Protein AF-A0A6I2WYA1-F1 (afdb_monomer_lite)

pLDDT: mean 91.16, std 12.7, range [36.75, 98.69]

Secondary structure (DSSP, 8-state):
----PPPHHHHHHHHHHHHHHHHHHHHHHHTSTTTHHHHHT-EETTEEEEEHHHHHHHHHHHHHHHHTT----S-HHHHHHHHHHTTTT--HHHHHHHHHHHHHHHHHHHHH-H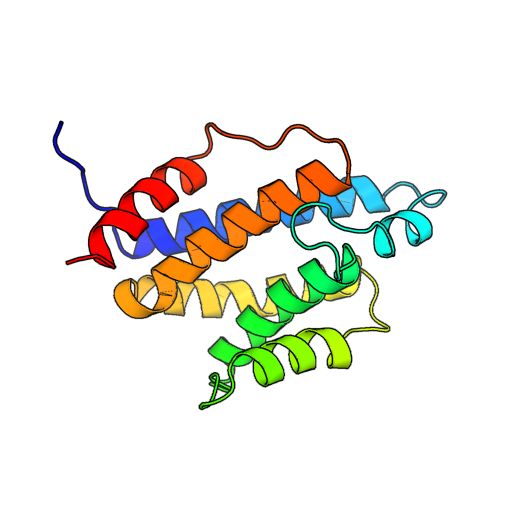HHHTHHHHHHHHHHHHHHHHHTPPP-TTSHHHHHHHHHGGGT--

Structure (mmCIF, N/CA/C/O backbone):
data_AF-A0A6I2WYA1-F1
#
_entry.id   AF-A0A6I2WYA1-F1
#
loop_
_atom_site.group_PDB
_atom_site.id
_atom_site.type_symbol
_atom_site.label_atom_id
_atom_site.label_alt_id
_atom_site.label_comp_id
_atom_site.label_asym_id
_atom_site.label_entity_id
_atom_site.label_seq_id
_atom_site.pdbx_PDB_ins_code
_atom_site.Cartn_x
_atom_site.Cartn_y
_atom_site.Cartn_z
_atom_site.occupancy
_atom_site.B_iso_or_equiv
_atom_site.auth_seq_id
_atom_site.auth_comp_id
_atom_site.auth_asym_id
_atom_site.auth_atom_id
_atom_site.pdbx_PDB_model_num
ATOM 1 N N . MET A 1 1 ? 1.388 20.704 -25.286 1.00 41.59 1 MET A N 1
ATOM 2 C CA . MET A 1 1 ? 2.203 20.620 -24.056 1.00 41.59 1 MET A CA 1
ATOM 3 C C . MET A 1 1 ? 3.080 19.399 -24.204 1.00 41.59 1 MET A C 1
ATOM 5 O O . MET A 1 1 ? 2.540 18.344 -24.496 1.00 41.59 1 MET A O 1
ATOM 9 N N . SER A 1 2 ? 4.402 19.554 -24.122 1.00 43.31 2 SER A N 1
ATOM 10 C CA . SER A 1 2 ? 5.313 18.407 -24.116 1.00 43.31 2 SER A CA 1
ATOM 11 C C . SER A 1 2 ? 5.036 17.616 -22.842 1.00 43.31 2 SER A C 1
ATOM 13 O O . SER A 1 2 ? 5.291 18.130 -21.757 1.00 43.31 2 SER A O 1
ATOM 15 N N . THR A 1 3 ? 4.460 16.423 -22.953 1.00 52.75 3 THR A N 1
ATOM 16 C CA . THR A 1 3 ? 4.401 15.469 -21.844 1.00 52.75 3 THR A CA 1
ATOM 17 C C . THR A 1 3 ? 5.828 14.993 -21.624 1.00 52.75 3 THR A C 1
ATOM 19 O O . THR A 1 3 ? 6.331 14.156 -22.371 1.00 52.75 3 THR A O 1
ATOM 22 N N . VAL A 1 4 ? 6.539 15.628 -20.694 1.00 60.34 4 VAL A N 1
ATOM 23 C CA . VAL A 1 4 ? 7.833 15.110 -20.257 1.00 60.34 4 VAL A CA 1
ATOM 24 C C . VAL A 1 4 ? 7.520 13.817 -19.521 1.00 60.34 4 VAL A C 1
ATOM 26 O O . VAL A 1 4 ? 6.853 13.835 -18.491 1.00 60.34 4 VAL A O 1
ATOM 29 N N . ASP A 1 5 ? 7.914 12.702 -20.124 1.00 69.88 5 ASP A N 1
ATOM 30 C CA . ASP A 1 5 ? 7.845 11.398 -19.486 1.00 69.88 5 ASP A CA 1
ATOM 31 C C . ASP A 1 5 ? 8.670 11.416 -18.199 1.00 69.88 5 ASP A C 1
ATOM 33 O O . ASP A 1 5 ? 9.787 11.938 -18.193 1.00 69.88 5 ASP A O 1
ATOM 37 N N . LEU A 1 6 ? 8.134 10.820 -17.133 1.00 80.44 6 LEU A N 1
ATOM 38 C CA . LEU A 1 6 ? 8.893 10.629 -15.901 1.00 80.44 6 LEU A CA 1
ATOM 39 C C . LEU A 1 6 ? 10.105 9.738 -16.159 1.00 80.44 6 LEU A C 1
ATOM 41 O O . LEU A 1 6 ? 10.013 8.732 -16.879 1.00 80.44 6 LEU A O 1
ATOM 45 N N . THR A 1 7 ? 11.230 10.076 -15.535 1.00 90.06 7 THR A N 1
ATOM 46 C CA . THR A 1 7 ? 12.388 9.183 -15.517 1.00 90.06 7 THR A CA 1
ATOM 47 C C . THR A 1 7 ? 12.091 7.938 -14.670 1.00 90.06 7 THR A C 1
ATOM 49 O O . THR A 1 7 ? 11.183 7.942 -13.832 1.00 90.06 7 THR A O 1
ATOM 52 N N . PRO A 1 8 ? 12.842 6.839 -14.856 1.00 90.12 8 PRO A N 1
ATOM 53 C CA . PRO A 1 8 ? 12.682 5.651 -14.022 1.00 90.12 8 PRO A CA 1
ATOM 54 C C . PRO A 1 8 ? 12.849 5.937 -12.520 1.00 90.12 8 PRO A C 1
ATOM 56 O O . PRO A 1 8 ? 12.112 5.394 -11.700 1.00 90.12 8 PRO A O 1
ATOM 59 N N . GLU A 1 9 ? 13.778 6.823 -12.158 1.00 93.81 9 GLU A N 1
ATOM 60 C CA . GLU A 1 9 ? 13.985 7.272 -10.780 1.00 93.81 9 GLU A CA 1
ATOM 61 C C . GLU A 1 9 ? 12.802 8.090 -10.263 1.00 93.81 9 GLU A C 1
ATOM 63 O O . GLU A 1 9 ? 12.432 7.949 -9.102 1.00 93.81 9 GLU A O 1
ATOM 68 N N . GLU A 1 10 ? 12.173 8.908 -11.111 1.00 92.94 10 GLU A N 1
ATOM 69 C CA . GLU A 1 10 ? 10.972 9.644 -10.722 1.00 92.94 10 GLU A CA 1
ATOM 70 C C . GLU A 1 10 ? 9.819 8.689 -10.385 1.00 92.94 10 GLU A C 1
ATOM 72 O O . GLU A 1 10 ? 9.194 8.879 -9.351 1.00 92.94 10 GLU A O 1
ATOM 77 N N . TYR A 1 11 ? 9.590 7.609 -11.144 1.00 92.50 11 TYR A N 1
ATOM 78 C CA . TYR A 1 11 ? 8.582 6.603 -10.764 1.00 92.50 11 TYR A CA 1
ATOM 79 C C . TYR A 1 11 ? 8.849 5.982 -9.386 1.00 92.50 11 TYR A C 1
ATOM 81 O O . TYR A 1 11 ? 7.924 5.819 -8.590 1.00 92.50 11 TYR A O 1
ATOM 89 N N . ALA A 1 12 ? 10.106 5.639 -9.094 1.00 95.31 12 ALA A N 1
ATOM 90 C CA . ALA A 1 12 ? 10.481 5.081 -7.797 1.00 95.31 12 ALA A CA 1
ATOM 91 C C . ALA A 1 12 ? 10.295 6.098 -6.659 1.00 95.31 12 ALA A C 1
ATOM 93 O O . ALA A 1 12 ? 9.776 5.745 -5.601 1.00 95.31 12 ALA A O 1
ATOM 94 N N . ASN A 1 13 ? 10.659 7.360 -6.896 1.00 96.38 13 ASN A N 1
ATOM 95 C CA . ASN A 1 13 ? 10.464 8.436 -5.929 1.00 96.38 13 ASN A CA 1
ATOM 96 C C . ASN A 1 13 ? 8.975 8.664 -5.648 1.00 96.38 13 ASN A C 1
ATOM 98 O O . ASN A 1 13 ? 8.592 8.732 -4.487 1.00 96.38 13 ASN A O 1
ATOM 102 N N . GLU A 1 14 ? 8.120 8.723 -6.675 1.00 95.44 14 GLU A N 1
ATOM 103 C CA . GLU A 1 14 ? 6.681 8.940 -6.470 1.00 95.44 14 GLU A CA 1
ATOM 104 C C . GLU A 1 14 ? 6.019 7.776 -5.706 1.00 95.44 14 GLU A C 1
ATOM 106 O O . GLU A 1 14 ? 5.147 8.018 -4.867 1.00 95.44 14 GLU A O 1
ATOM 111 N N . TYR A 1 15 ? 6.468 6.529 -5.918 1.00 97.25 15 TYR A N 1
ATOM 112 C CA . TYR A 1 15 ? 6.056 5.392 -5.082 1.00 97.25 15 TYR A CA 1
ATOM 113 C C . TYR A 1 15 ? 6.445 5.603 -3.612 1.00 97.25 15 TYR A C 1
ATOM 115 O O . TYR A 1 15 ? 5.608 5.475 -2.716 1.00 97.25 15 TYR A O 1
ATOM 123 N N . GLY A 1 16 ? 7.714 5.951 -3.365 1.00 98.00 16 GLY A N 1
ATOM 124 C CA . GLY A 1 16 ? 8.239 6.189 -2.020 1.00 98.00 16 GLY A CA 1
ATOM 125 C C . GLY A 1 16 ? 7.517 7.329 -1.298 1.00 98.00 16 GLY A C 1
ATOM 126 O O . GLY A 1 16 ? 7.138 7.182 -0.137 1.00 98.00 16 GLY A O 1
ATOM 127 N N . GLU A 1 17 ? 7.251 8.432 -1.995 1.00 98.19 17 GLU A N 1
ATOM 128 C CA . GLU A 1 17 ? 6.516 9.584 -1.465 1.00 98.19 17 GLU A CA 1
ATOM 129 C C . GLU A 1 17 ? 5.076 9.216 -1.071 1.00 98.19 17 GLU A C 1
ATOM 131 O O . GLU A 1 17 ? 4.622 9.577 0.016 1.00 98.19 17 GLU A O 1
ATOM 136 N N . SER A 1 18 ? 4.359 8.459 -1.910 1.00 98.25 18 SER A N 1
ATOM 137 C CA . SER A 1 18 ? 3.003 7.988 -1.585 1.00 98.25 18 SER A CA 1
ATOM 138 C C . SER A 1 18 ? 2.993 7.034 -0.391 1.00 98.25 18 SER A C 1
ATOM 140 O O . SER A 1 18 ? 2.221 7.223 0.551 1.00 98.25 18 SER A O 1
ATOM 142 N N . ARG A 1 19 ? 3.934 6.083 -0.343 1.00 98.50 19 ARG A N 1
ATOM 143 C CA . ARG A 1 19 ? 4.120 5.197 0.814 1.00 98.50 19 ARG A CA 1
ATOM 144 C C . ARG A 1 19 ? 4.352 5.973 2.111 1.00 98.50 19 ARG A C 1
ATOM 146 O O . ARG A 1 19 ? 3.733 5.660 3.126 1.00 98.50 19 ARG A O 1
ATOM 153 N N . GLN A 1 20 ? 5.217 6.988 2.098 1.00 98.50 20 GLN A N 1
ATOM 154 C CA . GLN A 1 20 ? 5.495 7.801 3.288 1.00 98.50 20 GLN A CA 1
ATOM 155 C C . GLN A 1 20 ? 4.275 8.615 3.740 1.00 98.50 20 GLN A C 1
ATOM 157 O O . GLN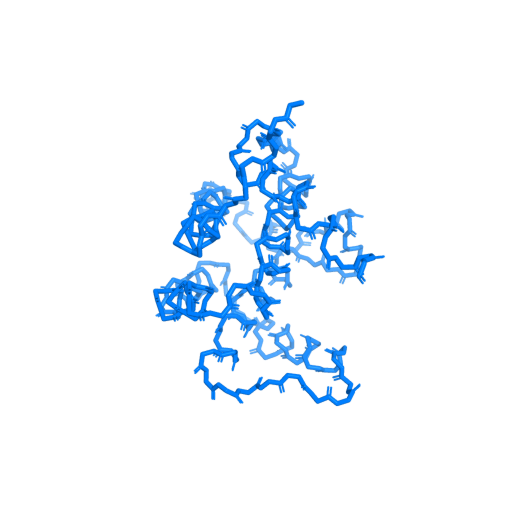 A 1 20 ? 4.026 8.732 4.946 1.00 98.50 20 GLN A O 1
ATOM 162 N N . ARG A 1 21 ? 3.466 9.127 2.802 1.00 98.19 21 ARG A N 1
ATOM 163 C CA . ARG A 1 21 ? 2.188 9.777 3.133 1.00 98.19 21 ARG A CA 1
ATOM 164 C C . ARG A 1 21 ? 1.198 8.793 3.744 1.00 98.19 21 ARG A C 1
ATOM 166 O O . ARG A 1 21 ? 0.652 9.094 4.803 1.00 98.19 21 ARG A O 1
ATOM 173 N N . ILE A 1 22 ? 1.030 7.605 3.156 1.00 98.50 22 ILE A N 1
ATOM 174 C CA . ILE A 1 22 ? 0.185 6.540 3.720 1.00 98.50 22 ILE A CA 1
ATOM 175 C C . ILE A 1 22 ? 0.632 6.195 5.139 1.00 98.50 22 ILE A C 1
ATOM 177 O O . ILE A 1 22 ? -0.200 6.188 6.048 1.00 98.50 22 ILE A O 1
ATOM 181 N N . ARG A 1 23 ? 1.934 5.964 5.354 1.00 98.06 23 ARG A N 1
ATOM 182 C CA . ARG A 1 23 ? 2.481 5.696 6.690 1.00 98.06 23 ARG A CA 1
ATOM 183 C C . ARG A 1 23 ? 2.095 6.802 7.666 1.00 98.06 23 ARG A C 1
ATOM 185 O O . ARG A 1 23 ? 1.512 6.507 8.702 1.00 98.06 23 ARG A O 1
ATOM 192 N N . SER A 1 24 ? 2.343 8.057 7.304 1.00 97.56 24 SER A N 1
ATOM 193 C CA . SER A 1 24 ? 2.031 9.213 8.153 1.00 97.56 24 SER A CA 1
ATOM 194 C C . SER A 1 24 ? 0.537 9.306 8.493 1.00 97.56 24 SER A C 1
ATOM 196 O O . SER A 1 24 ? 0.181 9.557 9.644 1.00 97.56 24 SER A O 1
ATOM 198 N N . ILE A 1 25 ? -0.346 9.074 7.514 1.00 96.56 25 ILE A N 1
ATOM 199 C CA . ILE A 1 25 ? -1.807 9.091 7.694 1.00 96.56 25 ILE A CA 1
ATOM 200 C C . ILE A 1 25 ? -2.245 7.986 8.660 1.00 96.56 25 ILE A C 1
ATOM 202 O O . ILE A 1 25 ? -2.978 8.248 9.617 1.00 96.56 25 ILE A O 1
ATOM 206 N N . VAL A 1 26 ? -1.787 6.754 8.429 1.00 96.12 26 VAL A N 1
ATOM 207 C CA . VAL A 1 26 ? -2.175 5.595 9.239 1.00 96.12 26 VAL A CA 1
ATOM 208 C C . VAL A 1 26 ? -1.594 5.700 10.649 1.00 96.12 26 VAL A C 1
ATOM 210 O O . VAL A 1 26 ? -2.322 5.463 11.612 1.00 96.12 26 VAL A O 1
ATOM 213 N N . GLU A 1 27 ? -0.333 6.118 10.800 1.00 94.88 27 GLU A N 1
ATOM 214 C CA . GLU A 1 27 ? 0.301 6.374 12.101 1.00 94.88 27 GLU A CA 1
ATOM 215 C C . GLU A 1 27 ? -0.454 7.437 12.902 1.00 94.88 27 GLU A C 1
ATOM 217 O O . GLU A 1 27 ? -0.765 7.222 14.077 1.00 94.88 27 GLU A O 1
ATOM 222 N N . ALA A 1 28 ? -0.814 8.558 12.271 1.00 93.75 28 ALA A N 1
ATOM 223 C CA . ALA A 1 28 ? -1.617 9.589 12.916 1.00 93.75 28 ALA A CA 1
ATOM 224 C C . ALA A 1 28 ? -2.972 9.033 13.377 1.00 93.75 28 ALA A C 1
ATOM 226 O O . ALA A 1 28 ? -3.398 9.305 14.502 1.00 93.75 28 ALA A O 1
ATOM 227 N N . ALA A 1 29 ? -3.618 8.197 12.562 1.00 91.44 29 ALA A N 1
ATOM 228 C CA . ALA A 1 29 ? -4.907 7.600 12.889 1.00 91.44 29 ALA A CA 1
ATOM 229 C C . ALA A 1 29 ? -4.827 6.578 14.047 1.00 91.44 29 ALA A C 1
ATOM 231 O O . ALA A 1 29 ? -5.724 6.546 14.896 1.00 91.44 29 ALA A O 1
ATOM 232 N N . VAL A 1 30 ? -3.755 5.774 14.133 1.00 90.69 30 VAL A N 1
ATOM 233 C CA . VAL A 1 30 ? -3.554 4.807 15.239 1.00 90.69 30 VAL A CA 1
ATOM 234 C C . VAL A 1 30 ? -2.971 5.447 16.499 1.00 90.69 30 VAL A C 1
ATOM 236 O O . VAL A 1 30 ? -3.044 4.843 17.567 1.00 90.69 30 VAL A O 1
ATOM 239 N N . SER A 1 31 ? -2.407 6.658 16.412 1.00 88.25 31 SER A N 1
ATOM 240 C CA . SER A 1 31 ? -1.771 7.332 17.554 1.00 88.25 31 SER A CA 1
ATOM 241 C C . SER A 1 31 ? -2.733 7.617 18.714 1.00 88.25 31 SER A C 1
ATOM 243 O O . SER A 1 31 ? -2.291 7.800 19.847 1.00 88.25 31 SER A O 1
ATOM 245 N N . ASN A 1 32 ? -4.046 7.615 18.457 1.00 82.88 32 ASN A N 1
ATOM 246 C CA . ASN A 1 32 ? -5.078 7.668 19.483 1.00 82.88 32 ASN A CA 1
ATOM 247 C C . ASN A 1 32 ? -5.443 6.243 19.965 1.00 82.88 32 ASN A C 1
ATOM 249 O O . ASN A 1 32 ? -6.146 5.514 19.255 1.00 82.88 32 ASN A O 1
ATOM 253 N N . PRO A 1 33 ? -5.059 5.840 21.196 1.00 74.50 33 PRO A N 1
ATOM 254 C CA . PRO A 1 33 ? -5.303 4.486 21.698 1.00 74.50 33 PRO A CA 1
ATOM 255 C C . PRO A 1 33 ? -6.790 4.131 21.812 1.00 74.50 33 PRO A C 1
ATOM 257 O O . PRO A 1 33 ? -7.140 2.955 21.779 1.00 74.50 33 PRO A O 1
ATOM 260 N N . ALA A 1 34 ? -7.672 5.131 21.932 1.00 77.56 34 ALA A N 1
ATOM 261 C CA . ALA A 1 34 ? -9.114 4.913 22.012 1.00 77.56 34 ALA A CA 1
ATOM 262 C C . ALA A 1 34 ? -9.729 4.477 20.670 1.00 77.56 34 ALA A C 1
ATOM 264 O O . ALA A 1 34 ? -10.811 3.895 20.665 1.00 77.56 34 ALA A O 1
ATOM 265 N N . THR A 1 35 ? -9.054 4.742 19.546 1.00 75.44 35 THR A N 1
ATOM 266 C CA . THR A 1 35 ? -9.560 4.464 18.191 1.00 75.44 35 THR A CA 1
ATOM 267 C C . THR A 1 35 ? -8.671 3.514 17.389 1.00 75.44 35 THR A C 1
ATOM 269 O O . THR A 1 35 ? -9.099 3.028 16.347 1.00 75.44 35 THR A O 1
ATOM 272 N N . ALA A 1 36 ? -7.463 3.191 17.859 1.00 73.44 36 ALA A N 1
ATOM 273 C CA . ALA A 1 36 ? -6.500 2.366 17.123 1.00 73.44 36 ALA A CA 1
ATOM 274 C C . ALA A 1 36 ? -7.074 1.013 16.653 1.00 73.44 36 ALA A C 1
ATOM 276 O O . ALA A 1 36 ? -6.953 0.656 15.483 1.00 73.44 36 ALA A O 1
ATOM 277 N N . GLN A 1 37 ? -7.761 0.279 17.537 1.00 71.69 37 GLN A N 1
ATOM 278 C CA . GLN A 1 37 ? -8.388 -0.994 17.162 1.00 71.69 37 GLN A CA 1
ATOM 279 C C . GLN A 1 37 ? -9.629 -0.795 16.281 1.00 71.69 37 GLN A C 1
ATOM 281 O O . GLN A 1 37 ? -9.915 -1.636 15.431 1.00 71.69 37 GLN A O 1
ATOM 286 N N . SER A 1 38 ? -10.371 0.305 16.464 1.00 83.38 38 SER A N 1
ATOM 287 C CA . SER A 1 38 ? -11.580 0.557 15.676 1.00 83.38 38 SER A CA 1
ATOM 288 C C . SER A 1 38 ? -11.258 0.922 14.232 1.00 83.38 38 SER A C 1
ATOM 290 O O . SER A 1 38 ? -12.030 0.567 13.350 1.00 83.38 38 SER A O 1
ATOM 292 N N . ILE A 1 39 ? -10.130 1.596 13.976 1.00 91.38 39 ILE A N 1
ATOM 293 C CA . ILE A 1 39 ? -9.766 1.988 12.610 1.00 91.38 39 ILE A CA 1
ATOM 294 C C . ILE A 1 39 ? -9.269 0.813 11.765 1.00 91.38 39 ILE A C 1
ATOM 296 O O . ILE A 1 39 ? -9.542 0.780 10.574 1.00 91.38 39 ILE A O 1
ATOM 300 N N . ALA A 1 40 ? -8.623 -0.192 12.364 1.00 93.94 40 ALA A N 1
ATOM 301 C CA . ALA A 1 40 ? -8.137 -1.369 11.638 1.00 93.94 40 ALA A CA 1
ATOM 302 C C . ALA A 1 40 ? -9.253 -2.080 10.846 1.00 93.94 40 ALA A C 1
ATOM 304 O O . ALA A 1 40 ? -9.037 -2.511 9.716 1.00 93.94 40 ALA A O 1
ATOM 305 N N . GLY A 1 41 ? -10.458 -2.145 11.423 1.00 95.44 41 GLY A N 1
ATOM 306 C CA . GLY A 1 41 ? -11.641 -2.754 10.812 1.00 95.44 41 GLY A CA 1
ATOM 307 C C . GLY A 1 41 ? -12.516 -1.804 9.989 1.00 95.44 41 GLY A C 1
ATOM 308 O O . GLY A 1 41 ? -13.613 -2.201 9.603 1.00 95.44 41 GLY A O 1
ATOM 309 N N . VAL A 1 42 ? -12.097 -0.557 9.746 1.00 96.38 42 VAL A N 1
ATOM 310 C CA . VAL A 1 42 ? -12.868 0.369 8.902 1.00 96.38 42 VAL A CA 1
ATOM 311 C C . VAL A 1 42 ? -12.887 -0.160 7.475 1.00 96.38 42 VAL A C 1
ATOM 313 O O . VAL A 1 42 ? -11.834 -0.397 6.885 1.00 96.38 42 VAL A O 1
ATOM 316 N N . MET A 1 43 ? -14.094 -0.335 6.938 1.00 97.81 43 MET A N 1
ATOM 317 C CA . MET A 1 43 ? -14.313 -0.735 5.551 1.00 97.81 43 MET A CA 1
ATOM 318 C C . MET A 1 43 ? -13.936 0.400 4.604 1.00 97.81 43 MET A C 1
ATOM 320 O O . MET A 1 43 ? -14.209 1.569 4.879 1.00 97.81 43 MET A O 1
ATOM 324 N N . VAL A 1 44 ? -13.348 0.043 3.470 1.00 98.00 44 VAL A N 1
ATOM 325 C CA . VAL A 1 44 ? -12.843 0.988 2.477 1.00 98.00 44 VAL A CA 1
ATOM 326 C C . VAL A 1 44 ? -13.894 1.156 1.379 1.00 98.00 44 VAL A C 1
ATOM 328 O O . VAL A 1 44 ? -14.155 0.206 0.650 1.00 98.00 44 VAL A O 1
ATOM 331 N N . PRO A 1 45 ? -14.525 2.331 1.204 1.00 97.50 45 PRO A N 1
ATOM 332 C CA . PRO A 1 45 ? -15.642 2.471 0.263 1.00 97.50 45 PRO A CA 1
ATOM 333 C C . PRO A 1 45 ? -15.306 2.126 -1.196 1.00 97.50 45 PRO A C 1
ATOM 335 O O . PRO A 1 45 ? -16.166 1.621 -1.915 1.00 97.50 45 PRO A O 1
ATOM 338 N N . ALA A 1 46 ? -14.070 2.390 -1.629 1.00 96.31 46 ALA A N 1
ATOM 339 C CA . ALA A 1 46 ? -13.589 2.066 -2.973 1.00 96.31 46 ALA A CA 1
ATOM 340 C C . ALA A 1 46 ? -13.205 0.581 -3.141 1.00 96.31 46 ALA A C 1
ATOM 342 O O . ALA A 1 46 ? -13.226 0.063 -4.256 1.00 96.31 46 ALA A O 1
ATOM 343 N N . CYS A 1 47 ? -12.929 -0.116 -2.034 1.00 96.81 47 CYS A N 1
ATOM 344 C CA . CYS A 1 47 ? -12.620 -1.544 -1.971 1.00 96.81 47 CYS A CA 1
ATOM 345 C C . CYS A 1 47 ? -13.555 -2.197 -0.936 1.00 96.81 47 CYS A C 1
ATOM 347 O O . CYS A 1 47 ? -13.120 -2.512 0.171 1.00 96.81 47 CYS A O 1
ATOM 349 N N . PRO A 1 48 ? -14.857 -2.350 -1.244 1.00 96.62 48 PRO A N 1
ATOM 350 C CA . PRO A 1 48 ? -15.900 -2.578 -0.240 1.00 96.62 48 PRO A CA 1
ATOM 351 C C . PRO A 1 48 ? -15.794 -3.911 0.508 1.00 96.62 48 PRO A C 1
ATOM 353 O O . PRO A 1 48 ? -16.406 -4.050 1.564 1.00 96.62 48 PRO A O 1
ATOM 356 N N . ASP A 1 49 ? -15.017 -4.865 -0.002 1.00 96.56 49 ASP A N 1
ATOM 357 C CA . ASP A 1 49 ? -14.740 -6.140 0.666 1.00 96.56 49 ASP A CA 1
ATOM 358 C C . ASP A 1 49 ? -13.531 -6.063 1.613 1.00 96.56 49 ASP A C 1
ATOM 360 O O . ASP A 1 49 ? -13.217 -7.032 2.305 1.00 96.56 49 ASP A O 1
ATOM 364 N N . TRP A 1 50 ? -12.821 -4.932 1.635 1.00 97.94 50 TRP A N 1
ATOM 365 C CA . TRP A 1 50 ? -11.557 -4.759 2.340 1.00 97.94 50 TRP A CA 1
ATOM 366 C C . TRP A 1 50 ? -11.670 -3.740 3.474 1.00 97.94 50 TRP A C 1
ATOM 368 O O . TRP A 1 50 ? -12.280 -2.674 3.368 1.00 97.94 50 TRP A O 1
ATOM 378 N N . THR A 1 51 ? -11.019 -4.084 4.578 1.00 97.88 51 THR A N 1
ATOM 379 C CA . THR A 1 51 ? -10.728 -3.182 5.694 1.00 97.88 51 THR A CA 1
ATOM 380 C C . THR A 1 51 ? -9.421 -2.421 5.460 1.00 97.88 51 THR A C 1
ATOM 382 O O . THR A 1 51 ? -8.618 -2.801 4.603 1.00 97.88 51 THR A O 1
ATOM 385 N N . LEU A 1 52 ? -9.137 -1.403 6.280 1.00 97.12 52 LEU A N 1
ATOM 386 C CA . LEU A 1 52 ? -7.814 -0.763 6.303 1.00 97.12 52 LEU A CA 1
ATOM 387 C C . LEU A 1 52 ? -6.676 -1.770 6.536 1.00 97.12 52 LEU A C 1
ATOM 389 O O . LEU A 1 52 ? -5.643 -1.682 5.874 1.00 97.12 52 LEU A O 1
ATOM 393 N N . THR A 1 53 ? -6.869 -2.769 7.405 1.00 97.75 53 THR A N 1
ATOM 394 C CA . THR A 1 53 ? -5.887 -3.854 7.574 1.00 97.75 53 THR A CA 1
ATOM 395 C C . THR A 1 53 ? -5.657 -4.620 6.273 1.00 97.75 53 THR A C 1
ATOM 397 O O . THR A 1 53 ? -4.515 -4.972 5.978 1.00 97.75 53 THR A O 1
ATOM 400 N N . ASN A 1 54 ? -6.697 -4.866 5.469 1.00 98.44 54 ASN A N 1
ATOM 401 C CA . ASN A 1 54 ? -6.546 -5.581 4.200 1.00 98.44 54 ASN A CA 1
ATOM 402 C C . ASN A 1 54 ? -5.774 -4.749 3.166 1.00 98.44 54 ASN A C 1
ATOM 404 O O . ASN A 1 54 ? -4.854 -5.289 2.557 1.00 98.44 54 ASN A O 1
ATOM 408 N N . ILE A 1 55 ? -6.050 -3.443 3.049 1.00 98.38 55 ILE A N 1
ATOM 409 C CA . ILE A 1 55 ? -5.274 -2.537 2.180 1.00 98.38 55 ILE A CA 1
ATOM 410 C C . ILE A 1 55 ? -3.795 -2.523 2.590 1.00 98.38 55 ILE A C 1
ATOM 412 O O . ILE A 1 55 ? -2.920 -2.771 1.764 1.00 98.38 55 ILE A O 1
ATOM 416 N N . CYS A 1 56 ? -3.486 -2.303 3.874 1.00 98.44 56 CYS A N 1
ATOM 417 C CA . CYS A 1 56 ? -2.094 -2.292 4.336 1.00 98.44 56 CYS A CA 1
ATOM 418 C C . CYS A 1 56 ? -1.409 -3.660 4.172 1.00 98.44 56 CYS A C 1
ATOM 420 O O . CYS A 1 56 ? -0.214 -3.721 3.886 1.00 98.44 56 CYS A O 1
ATOM 422 N N . SER A 1 57 ? -2.156 -4.759 4.318 1.00 98.69 57 SER A N 1
ATOM 423 C CA . SER A 1 57 ? -1.648 -6.115 4.073 1.00 98.69 57 SER A CA 1
ATOM 424 C C . SER A 1 57 ? -1.293 -6.339 2.609 1.00 98.69 57 SER A C 1
ATOM 426 O O . SER A 1 57 ? -0.263 -6.948 2.325 1.00 98.69 57 SER A O 1
ATOM 428 N N . HIS A 1 58 ? -2.116 -5.830 1.693 1.00 98.44 58 HIS A N 1
ATOM 429 C CA . HIS A 1 58 ? -1.849 -5.882 0.264 1.00 98.44 58 HIS A CA 1
ATOM 430 C C . HIS A 1 58 ? -0.605 -5.064 -0.106 1.00 98.44 58 HIS A C 1
ATOM 432 O O . HIS A 1 58 ? 0.316 -5.613 -0.703 1.00 98.44 58 HIS A O 1
ATOM 438 N N . LEU A 1 59 ? -0.515 -3.803 0.334 1.00 98.56 59 LEU A N 1
ATOM 439 C CA . LEU A 1 59 ? 0.625 -2.919 0.048 1.00 98.56 59 LEU A 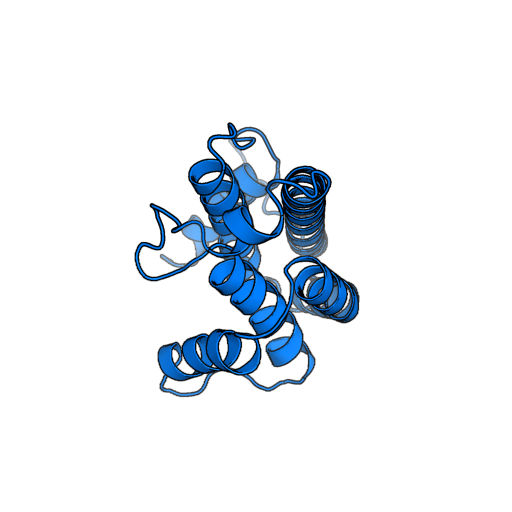CA 1
ATOM 440 C C . LEU A 1 59 ? 1.961 -3.489 0.562 1.00 98.56 59 LEU A C 1
ATOM 442 O O . LEU A 1 59 ? 2.965 -3.498 -0.155 1.00 98.56 59 LEU A O 1
ATOM 446 N N . ALA A 1 60 ? 1.973 -4.033 1.783 1.00 98.69 60 ALA A N 1
ATOM 447 C CA . ALA A 1 60 ? 3.144 -4.725 2.320 1.00 98.69 60 ALA A CA 1
ATOM 448 C C . ALA A 1 60 ? 3.434 -6.032 1.558 1.00 98.69 60 ALA A C 1
ATOM 450 O O . ALA A 1 60 ? 4.585 -6.337 1.236 1.00 98.69 60 ALA A O 1
ATOM 451 N N . GLY A 1 61 ? 2.385 -6.800 1.249 1.00 98.44 61 GLY A N 1
ATOM 452 C CA . GLY A 1 61 ? 2.466 -8.100 0.592 1.00 98.44 61 GLY A CA 1
ATOM 453 C C . GLY A 1 61 ? 2.996 -8.037 -0.833 1.00 98.44 61 GLY A C 1
ATOM 454 O O . GLY A 1 61 ? 3.926 -8.774 -1.150 1.00 98.44 61 GLY A O 1
ATOM 455 N N . ILE A 1 62 ? 2.473 -7.131 -1.661 1.00 97.50 62 ILE A N 1
ATOM 456 C CA . ILE A 1 62 ? 2.911 -6.945 -3.048 1.00 97.50 62 ILE A CA 1
ATOM 457 C C . ILE A 1 62 ? 4.386 -6.531 -3.105 1.00 97.50 62 ILE A C 1
ATOM 459 O O . ILE A 1 62 ? 5.163 -7.090 -3.882 1.00 97.50 62 ILE A O 1
ATOM 463 N N . CYS A 1 63 ? 4.795 -5.617 -2.219 1.00 97.88 63 CYS A N 1
ATOM 464 C CA . CYS A 1 63 ? 6.172 -5.147 -2.104 1.00 97.88 63 CYS A CA 1
ATOM 465 C C . CYS A 1 63 ? 7.118 -6.298 -1.729 1.00 97.88 63 CYS A C 1
ATOM 467 O O . CYS A 1 63 ? 8.112 -6.544 -2.422 1.00 97.88 63 CYS A O 1
ATOM 469 N N . ARG A 1 64 ? 6.780 -7.060 -0.679 1.00 98.38 64 ARG A N 1
ATOM 470 C CA . ARG A 1 64 ? 7.565 -8.224 -0.250 1.00 98.38 64 ARG A CA 1
ATOM 471 C C . ARG A 1 64 ? 7.641 -9.298 -1.332 1.00 98.38 64 ARG A C 1
ATOM 473 O O . ARG A 1 64 ? 8.739 -9.730 -1.678 1.00 98.38 64 ARG A O 1
ATOM 480 N N . ASP A 1 65 ? 6.500 -9.719 -1.869 1.00 98.25 65 ASP A N 1
ATOM 481 C CA . ASP A 1 65 ? 6.422 -10.826 -2.820 1.00 98.25 65 ASP A CA 1
ATOM 482 C C . ASP A 1 65 ? 7.234 -10.535 -4.090 1.00 98.25 65 ASP A C 1
ATOM 484 O O . ASP A 1 65 ? 8.002 -11.384 -4.545 1.00 98.25 65 ASP A O 1
ATOM 488 N N . LEU A 1 66 ? 7.137 -9.321 -4.640 1.00 96.94 66 LEU A N 1
ATOM 489 C CA . LEU A 1 66 ? 7.883 -8.947 -5.844 1.00 96.94 66 LEU A CA 1
ATOM 490 C C . LEU A 1 66 ? 9.394 -8.852 -5.585 1.00 96.94 66 LEU A C 1
ATOM 492 O O . LEU A 1 66 ? 10.189 -9.293 -6.421 1.00 96.94 66 LEU A O 1
ATOM 496 N N . VAL A 1 67 ? 9.812 -8.360 -4.413 1.00 97.94 67 VAL A N 1
ATOM 497 C CA . VAL A 1 67 ? 11.228 -8.373 -4.002 1.00 97.94 67 VAL A CA 1
ATOM 498 C C . VAL A 1 67 ? 11.749 -9.804 -3.826 1.00 97.94 67 VAL A C 1
ATOM 500 O O . VAL A 1 67 ? 12.865 -10.108 -4.254 1.00 97.94 67 VAL A O 1
ATOM 503 N N . GLU A 1 68 ? 10.944 -10.699 -3.249 1.00 98.00 68 GLU A N 1
ATOM 504 C CA . GLU A 1 68 ? 11.263 -12.122 -3.065 1.00 98.00 68 GLU A CA 1
ATOM 505 C C . GLU A 1 68 ? 11.088 -12.960 -4.346 1.00 98.00 68 GLU A C 1
ATOM 507 O O . GLU A 1 68 ? 11.368 -14.158 -4.345 1.00 98.00 68 GLU A O 1
ATOM 512 N N . ARG A 1 69 ? 10.696 -12.334 -5.467 1.00 96.19 69 ARG A N 1
ATOM 513 C CA . ARG A 1 69 ? 10.413 -12.981 -6.764 1.00 96.19 69 ARG A CA 1
ATOM 514 C C . ARG A 1 69 ? 9.262 -13.990 -6.719 1.00 96.19 69 ARG A C 1
ATOM 516 O O . ARG A 1 69 ? 9.149 -14.838 -7.608 1.00 96.19 69 ARG A O 1
ATOM 523 N N 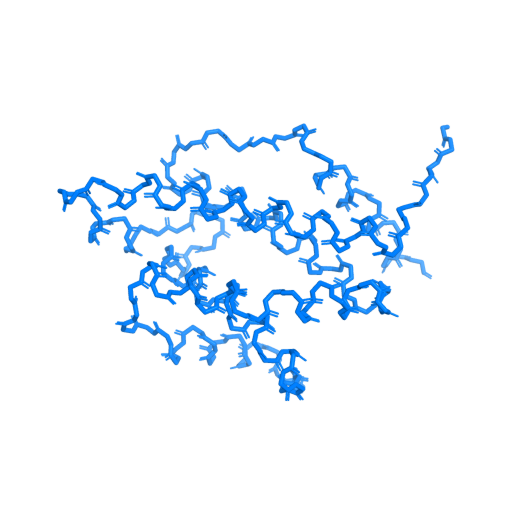. ASN A 1 70 ? 8.383 -13.864 -5.737 1.00 96.75 70 ASN A N 1
ATOM 524 C CA . ASN A 1 70 ? 7.110 -14.559 -5.657 1.00 96.75 70 ASN A CA 1
ATOM 525 C C . ASN A 1 70 ? 6.067 -13.833 -6.525 1.00 96.75 70 ASN A C 1
ATOM 527 O O . ASN A 1 70 ? 5.147 -13.198 -6.027 1.00 96.75 70 ASN A O 1
ATOM 531 N N . ASN A 1 71 ? 6.266 -13.861 -7.842 1.00 94.12 71 ASN A N 1
ATOM 532 C CA . ASN A 1 71 ? 5.424 -13.147 -8.805 1.00 94.12 71 ASN A CA 1
ATOM 533 C C . ASN A 1 71 ? 4.036 -13.803 -8.953 1.00 94.12 71 ASN A C 1
ATOM 535 O O . ASN A 1 71 ? 3.921 -15.016 -8.745 1.00 94.12 71 ASN A O 1
ATOM 539 N N . PRO A 1 72 ? 2.996 -13.053 -9.368 1.00 94.19 72 PRO A N 1
ATOM 540 C CA . PRO A 1 72 ? 1.691 -13.638 -9.651 1.00 94.19 72 PRO A CA 1
ATOM 541 C C . PRO A 1 72 ? 1.789 -14.695 -10.760 1.00 94.19 72 PRO A C 1
ATOM 543 O O . PRO A 1 72 ? 2.518 -14.538 -11.743 1.00 94.19 72 PRO A O 1
ATOM 546 N N . GLY A 1 73 ? 1.049 -15.790 -10.583 1.00 92.38 73 GLY A N 1
ATOM 547 C CA . GLY A 1 73 ? 0.859 -16.814 -11.608 1.00 92.38 73 GLY A CA 1
ATOM 548 C C . GLY A 1 73 ? -0.273 -16.449 -12.572 1.00 92.38 73 GLY A C 1
ATOM 549 O O . GLY A 1 73 ? -0.585 -15.281 -12.781 1.00 92.38 73 GLY A O 1
ATOM 550 N N . ALA A 1 74 ? -0.929 -17.463 -13.139 1.00 93.75 74 ALA A N 1
ATOM 551 C CA . ALA A 1 74 ? -2.108 -17.254 -13.987 1.00 93.75 74 ALA A CA 1
ATOM 552 C C . ALA A 1 74 ? -3.319 -16.699 -13.212 1.00 93.75 74 ALA A C 1
ATOM 554 O O . ALA A 1 74 ? -4.157 -16.018 -13.796 1.00 93.75 74 ALA A O 1
ATOM 555 N N . ASP A 1 75 ? -3.403 -16.988 -11.911 1.00 92.62 75 ASP A N 1
ATOM 556 C CA . ASP A 1 75 ? -4.434 -16.473 -11.012 1.00 92.62 75 ASP A CA 1
ATOM 557 C C . ASP A 1 75 ? -3.842 -15.369 -10.126 1.00 92.62 75 ASP A C 1
ATOM 559 O O . ASP A 1 75 ? -3.280 -15.622 -9.056 1.00 92.62 75 ASP A O 1
ATOM 563 N N . ALA A 1 76 ? -3.910 -14.133 -10.621 1.00 92.00 76 ALA A N 1
ATOM 564 C CA . ALA A 1 76 ? -3.432 -12.965 -9.890 1.00 92.00 76 ALA A CA 1
ATOM 565 C C . ALA A 1 76 ? -4.301 -12.653 -8.660 1.00 92.00 76 ALA A C 1
ATOM 567 O O . ALA A 1 76 ? -3.783 -12.127 -7.677 1.00 92.00 76 ALA A O 1
ATOM 568 N N . GLN A 1 77 ? -5.589 -13.015 -8.675 1.00 94.75 77 GLN A N 1
ATOM 569 C CA . GLN A 1 77 ? -6.483 -12.742 -7.551 1.00 94.75 77 GLN A CA 1
ATOM 570 C C . GLN A 1 77 ? -6.128 -13.621 -6.354 1.00 94.75 77 GLN A C 1
ATOM 572 O O . GLN A 1 77 ? -5.923 -13.101 -5.264 1.00 94.75 77 GLN A O 1
ATOM 577 N N . ALA A 1 78 ? -5.929 -14.926 -6.562 1.00 96.25 78 ALA A N 1
ATOM 578 C CA . ALA A 1 78 ? -5.490 -15.819 -5.489 1.00 96.25 78 ALA A CA 1
ATOM 579 C C . ALA A 1 78 ? -4.137 -15.394 -4.884 1.00 96.25 78 ALA A C 1
ATOM 581 O O . ALA A 1 78 ? -3.871 -15.617 -3.700 1.00 96.25 78 ALA A O 1
ATOM 582 N N . TRP A 1 79 ? -3.271 -14.767 -5.688 1.00 97.25 79 TRP A N 1
ATOM 583 C CA . TRP A 1 79 ? -2.004 -14.213 -5.215 1.00 97.25 79 TRP A CA 1
ATOM 584 C C . TRP A 1 79 ? -2.204 -13.010 -4.281 1.00 97.25 79 TRP A C 1
ATOM 586 O O . TRP A 1 79 ? -1.562 -12.966 -3.230 1.00 97.25 79 TRP A O 1
ATOM 596 N N . VAL A 1 80 ? -3.125 -12.099 -4.611 1.00 96.62 80 VAL A N 1
ATOM 597 C CA . VAL A 1 80 ? -3.519 -10.968 -3.752 1.00 96.62 80 VAL A CA 1
ATOM 598 C C . VAL A 1 80 ? -4.254 -11.447 -2.496 1.00 96.62 80 VAL A C 1
ATOM 600 O O . VAL A 1 80 ? -3.901 -11.050 -1.386 1.00 96.62 80 VAL A O 1
ATOM 603 N N . ASP A 1 81 ? -5.220 -12.356 -2.634 1.00 97.25 81 ASP A N 1
ATOM 604 C CA . ASP A 1 81 ? -6.003 -12.885 -1.509 1.00 97.25 81 ASP A CA 1
ATOM 605 C C . ASP A 1 81 ? -5.094 -13.524 -0.453 1.00 97.25 81 ASP A C 1
ATOM 607 O O . ASP A 1 81 ? -5.281 -13.335 0.752 1.00 97.25 81 ASP A O 1
ATOM 611 N N . ARG A 1 82 ? -4.049 -14.233 -0.897 1.00 97.50 82 ARG A N 1
ATOM 612 C CA . ARG A 1 82 ? -3.028 -14.801 -0.013 1.00 97.50 82 ARG A CA 1
ATOM 613 C C . ARG A 1 82 ? -2.268 -13.721 0.763 1.00 97.50 82 ARG A C 1
ATOM 615 O O . ARG A 1 82 ? -2.039 -13.910 1.955 1.00 97.50 82 ARG A O 1
ATOM 622 N N . GLN A 1 83 ? -1.897 -12.601 0.135 1.00 96.88 83 GLN A N 1
ATOM 623 C CA . GLN A 1 83 ? -1.190 -11.501 0.815 1.00 96.88 83 GLN A CA 1
ATOM 624 C C . GLN A 1 83 ? -2.001 -10.948 1.986 1.00 96.88 83 GLN A C 1
ATOM 626 O O . GLN A 1 83 ? -1.437 -10.685 3.052 1.00 96.88 83 GLN A O 1
ATOM 631 N N . VAL A 1 84 ? -3.312 -10.809 1.777 1.00 97.88 84 VAL A N 1
ATOM 632 C CA . VAL A 1 84 ? -4.269 -10.357 2.786 1.00 97.88 84 VAL A CA 1
ATOM 633 C C . VAL A 1 84 ? -4.456 -11.419 3.874 1.00 97.88 84 VAL A C 1
ATOM 635 O O . VAL A 1 84 ? -4.355 -11.107 5.061 1.00 97.88 84 VAL A O 1
ATOM 638 N N . ALA A 1 85 ? -4.674 -12.679 3.491 1.00 97.75 85 ALA A N 1
ATOM 639 C CA . ALA A 1 85 ? -4.923 -13.775 4.426 1.00 97.75 85 ALA A CA 1
ATOM 640 C C . ALA A 1 85 ? -3.728 -14.061 5.352 1.00 97.75 85 ALA A C 1
ATOM 642 O O . ALA A 1 85 ? -3.909 -14.217 6.557 1.00 97.75 85 ALA A O 1
ATOM 643 N N . GLU A 1 86 ? -2.498 -14.070 4.824 1.00 97.88 86 GLU A N 1
ATOM 644 C CA . GLU A 1 86 ? -1.265 -14.299 5.601 1.00 97.88 86 GLU A CA 1
ATOM 645 C C . GLU A 1 86 ? -1.010 -13.223 6.674 1.00 97.88 86 GLU A C 1
ATOM 647 O O . GLU A 1 86 ? -0.197 -13.420 7.579 1.00 97.88 86 GLU A O 1
ATOM 652 N N . ARG A 1 87 ? -1.681 -12.071 6.571 1.00 97.75 87 ARG A N 1
ATOM 653 C CA . ARG A 1 87 ? -1.470 -10.884 7.409 1.00 97.75 87 ARG A CA 1
ATOM 654 C C . ARG A 1 87 ? -2.693 -10.498 8.242 1.00 97.75 87 ARG A C 1
ATOM 656 O O . ARG A 1 87 ? -2.645 -9.484 8.932 1.00 97.75 87 ARG A O 1
ATOM 663 N N . ALA A 1 88 ? -3.752 -11.309 8.233 1.00 94.12 88 ALA A N 1
ATOM 664 C CA . ALA A 1 88 ? -5.035 -10.977 8.854 1.00 94.12 88 ALA A CA 1
ATOM 665 C C . ALA A 1 88 ? -4.938 -10.624 10.354 1.00 94.12 88 ALA A C 1
ATOM 667 O O . ALA A 1 88 ? -5.650 -9.737 10.819 1.00 94.12 88 ALA A O 1
ATOM 668 N N . ASP A 1 89 ? -4.025 -11.265 11.091 1.00 93.75 89 ASP A N 1
ATOM 669 C CA . ASP A 1 89 ? -3.855 -11.069 12.540 1.00 93.75 89 ASP A CA 1
ATOM 670 C C . ASP A 1 89 ? -2.831 -9.976 12.909 1.00 93.75 89 ASP A C 1
ATOM 672 O O . ASP A 1 89 ? -2.478 -9.802 14.079 1.00 93.75 89 ASP A O 1
ATOM 676 N N . ARG A 1 90 ? -2.302 -9.243 11.924 1.00 95.69 90 ARG A N 1
ATOM 677 C CA . ARG A 1 90 ? -1.251 -8.243 12.143 1.00 95.69 90 ARG A CA 1
ATOM 678 C C . ARG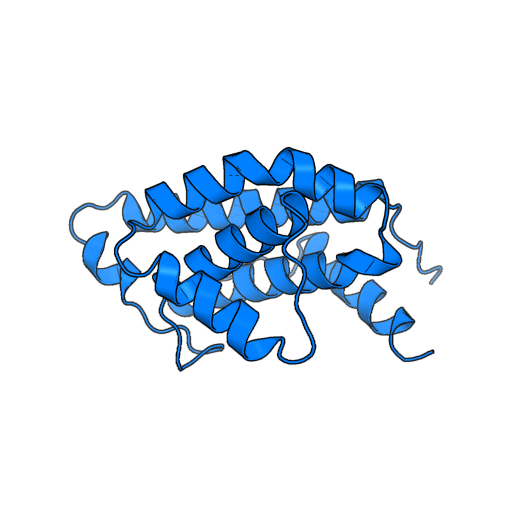 A 1 90 ? -1.823 -6.869 12.463 1.00 95.69 90 ARG A C 1
ATOM 680 O O . ARG A 1 90 ? -2.841 -6.446 11.925 1.00 95.69 90 ARG A O 1
ATOM 687 N N . SER A 1 91 ? -1.119 -6.130 13.320 1.00 95.31 91 SER A N 1
ATOM 688 C CA . SER A 1 91 ? -1.443 -4.726 13.581 1.00 95.31 91 SER A CA 1
ATOM 689 C C . SER A 1 91 ? -1.036 -3.849 12.396 1.00 95.31 91 SER A C 1
ATOM 691 O O . SER A 1 91 ? -0.022 -4.125 11.751 1.00 95.31 91 SER A O 1
ATOM 693 N N . LEU A 1 92 ? -1.764 -2.749 12.170 1.00 96.25 92 LEU A N 1
ATOM 694 C CA . LEU A 1 92 ? -1.429 -1.749 11.146 1.00 96.25 92 LEU A CA 1
ATOM 695 C C . LEU A 1 92 ? 0.034 -1.291 11.243 1.00 96.25 92 LEU A C 1
ATOM 697 O O . LEU A 1 92 ? 0.735 -1.297 10.240 1.00 96.25 92 LEU A O 1
ATOM 701 N N . GLY A 1 93 ? 0.529 -0.995 12.451 1.00 96.00 93 GLY A N 1
ATOM 702 C CA . GLY A 1 93 ? 1.935 -0.622 12.658 1.00 96.00 93 GLY A CA 1
ATOM 703 C C . GLY A 1 93 ? 2.911 -1.694 12.165 1.00 96.00 93 GLY A C 1
ATOM 704 O O . GLY A 1 93 ? 3.815 -1.393 11.397 1.00 96.00 93 GLY A O 1
ATOM 705 N N . SER A 1 94 ? 2.671 -2.968 12.500 1.00 97.38 94 SER A N 1
ATOM 706 C CA . SER A 1 94 ? 3.541 -4.056 12.034 1.00 97.38 94 SER A CA 1
ATOM 707 C C . SER A 1 94 ? 3.507 -4.251 10.515 1.00 97.38 94 SER A C 1
ATOM 709 O O . SER A 1 94 ? 4.484 -4.735 9.951 1.00 97.38 94 SER A O 1
ATOM 711 N N . LEU A 1 95 ? 2.393 -3.924 9.850 1.00 98.50 95 LEU A N 1
ATOM 712 C CA . LEU A 1 95 ? 2.267 -3.991 8.391 1.00 98.50 95 LEU A CA 1
ATOM 713 C C . LEU A 1 95 ? 3.065 -2.874 7.720 1.00 98.50 95 LEU A C 1
ATOM 715 O O . LEU A 1 95 ? 3.784 -3.137 6.761 1.00 98.50 95 LEU A O 1
ATOM 719 N N . LEU A 1 96 ? 2.984 -1.654 8.259 1.00 98.44 96 LEU A N 1
ATOM 720 C CA . LEU A 1 96 ? 3.779 -0.516 7.792 1.00 98.44 96 LEU A CA 1
ATOM 721 C C . LEU A 1 96 ? 5.280 -0.778 7.962 1.00 98.44 96 LEU A C 1
ATOM 723 O O . LEU A 1 96 ? 6.060 -0.475 7.065 1.00 98.44 96 LEU A O 1
ATOM 727 N N . ASP A 1 97 ? 5.682 -1.391 9.076 1.00 98.56 97 ASP A N 1
ATOM 728 C CA . ASP A 1 97 ? 7.085 -1.726 9.328 1.00 98.56 97 ASP A CA 1
ATOM 729 C C . ASP A 1 97 ? 7.620 -2.785 8.347 1.00 98.56 97 ASP A C 1
ATOM 731 O O . ASP A 1 97 ? 8.727 -2.633 7.833 1.00 98.56 97 ASP A O 1
ATOM 735 N N . GLU A 1 98 ? 6.837 -3.824 8.020 1.00 98.62 98 GLU A N 1
ATOM 736 C CA . GLU A 1 98 ? 7.209 -4.759 6.941 1.00 98.62 98 GLU A CA 1
ATOM 737 C C . GLU A 1 98 ? 7.298 -4.032 5.603 1.00 98.62 98 GLU A C 1
ATOM 739 O O . GLU A 1 98 ? 8.249 -4.231 4.849 1.00 98.62 98 GLU A O 1
ATOM 744 N N . TRP A 1 99 ? 6.317 -3.187 5.290 1.00 98.62 99 TRP A N 1
ATOM 745 C CA . TRP A 1 99 ? 6.322 -2.479 4.022 1.00 98.62 99 TRP A CA 1
ATOM 746 C C . TRP A 1 99 ? 7.587 -1.624 3.869 1.00 98.62 99 TRP A C 1
ATOM 748 O O . TRP A 1 99 ? 8.252 -1.687 2.831 1.00 98.62 99 TRP A O 1
ATOM 758 N N . ASP A 1 100 ? 7.993 -0.912 4.918 1.00 98.50 100 ASP A N 1
ATOM 759 C CA . ASP A 1 100 ? 9.221 -0.115 4.943 1.00 98.50 100 ASP A CA 1
ATOM 760 C C . ASP A 1 100 ? 10.496 -0.959 4.819 1.00 98.50 100 ASP A C 1
ATOM 762 O O . ASP A 1 100 ? 11.456 -0.525 4.180 1.00 98.50 100 ASP A O 1
ATOM 766 N N . GLU A 1 101 ? 10.511 -2.178 5.361 1.00 98.56 101 GLU A N 1
ATOM 767 C CA . GLU A 1 101 ? 11.648 -3.102 5.249 1.00 98.56 101 GLU A CA 1
ATOM 768 C C . GLU A 1 101 ? 11.933 -3.513 3.790 1.00 98.56 101 GLU A C 1
ATOM 770 O O . GLU A 1 101 ? 13.092 -3.636 3.365 1.00 98.56 101 GLU A O 1
ATOM 775 N N . TYR A 1 102 ? 10.887 -3.747 2.994 1.00 98.56 102 TYR A N 1
ATOM 776 C CA . TYR A 1 102 ? 11.031 -4.198 1.603 1.00 98.56 102 TYR A CA 1
ATOM 777 C C . TYR A 1 102 ? 11.117 -3.040 0.602 1.00 98.56 102 TYR A C 1
ATOM 779 O O . TYR A 1 102 ? 11.766 -3.184 -0.442 1.00 98.56 102 TYR A O 1
ATOM 787 N N . SER A 1 103 ? 10.554 -1.879 0.936 1.00 98.00 103 SER A N 1
ATOM 788 C CA . SER A 1 103 ? 10.386 -0.766 -0.003 1.00 98.00 103 SER A CA 1
ATOM 789 C C . SER A 1 103 ? 11.670 -0.244 -0.653 1.00 98.00 103 SER A C 1
ATOM 791 O O . SER A 1 103 ? 11.649 -0.086 -1.867 1.00 98.00 103 SER A O 1
ATOM 793 N N . PRO A 1 104 ? 12.825 -0.084 0.026 1.00 98.25 104 PRO A N 1
ATOM 794 C CA . PRO A 1 104 ? 14.049 0.369 -0.648 1.00 98.25 104 PRO A CA 1
ATOM 795 C C . PRO A 1 104 ? 14.497 -0.551 -1.799 1.00 98.25 104 PRO A C 1
ATOM 797 O O . PRO A 1 104 ? 14.986 -0.108 -2.844 1.00 98.25 104 PRO A O 1
ATOM 800 N N . ARG A 1 105 ? 14.315 -1.869 -1.629 1.00 98.31 105 ARG A N 1
ATOM 801 C CA . ARG A 1 105 ? 14.610 -2.860 -2.678 1.00 98.31 105 ARG A CA 1
ATOM 802 C C . ARG A 1 105 ? 13.568 -2.805 -3.786 1.00 98.31 105 ARG A C 1
ATOM 804 O O . ARG A 1 105 ? 13.918 -2.962 -4.954 1.00 98.31 105 ARG A O 1
ATOM 811 N N . PHE A 1 106 ? 12.317 -2.569 -3.425 1.00 97.81 106 PHE A N 1
ATOM 812 C CA . PHE A 1 106 ? 11.217 -2.477 -4.366 1.00 97.81 106 PHE A CA 1
ATOM 813 C C . PHE A 1 106 ? 11.263 -1.201 -5.222 1.00 97.81 106 PHE A C 1
ATOM 815 O O . PHE A 1 106 ? 11.172 -1.281 -6.442 1.00 97.81 106 PHE A O 1
ATOM 822 N N . GLU A 1 107 ? 11.557 -0.047 -4.630 1.00 97.69 107 GLU A N 1
ATOM 823 C CA . GLU A 1 107 ? 11.824 1.222 -5.323 1.00 97.69 107 GLU A CA 1
ATOM 824 C C . GLU A 1 107 ? 12.983 1.066 -6.325 1.00 97.69 107 GLU A C 1
ATOM 826 O O . GLU A 1 107 ? 12.902 1.505 -7.473 1.00 97.69 107 GLU A O 1
ATOM 831 N N . THR A 1 108 ? 14.031 0.318 -5.952 1.00 97.12 108 THR A N 1
ATOM 832 C CA . THR A 1 108 ? 15.113 -0.048 -6.882 1.00 97.12 108 THR A CA 1
ATOM 833 C C . THR A 1 108 ? 14.616 -0.914 -8.052 1.00 97.12 108 THR A C 1
ATOM 835 O O . THR A 1 108 ? 15.128 -0.785 -9.167 1.00 97.12 108 THR A O 1
ATOM 838 N N . LEU A 1 109 ? 13.649 -1.815 -7.834 1.00 95.44 109 LEU A N 1
ATOM 839 C CA . LEU A 1 109 ? 13.037 -2.607 -8.910 1.00 95.44 109 LEU A CA 1
ATOM 840 C C . LEU A 1 109 ? 12.197 -1.732 -9.846 1.00 95.44 109 LEU A C 1
ATOM 842 O O . LEU A 1 109 ? 12.318 -1.891 -11.062 1.00 95.44 109 LEU A O 1
ATOM 846 N N . ILE A 1 110 ? 11.426 -0.783 -9.304 1.00 95.00 110 ILE A N 1
ATOM 847 C CA . ILE A 1 110 ? 10.653 0.194 -10.086 1.00 95.00 110 ILE A CA 1
ATOM 848 C C . ILE A 1 110 ? 11.587 0.994 -11.000 1.00 95.00 110 ILE A C 1
ATOM 850 O O . ILE A 1 110 ? 11.372 1.029 -12.211 1.00 95.00 110 ILE A O 1
ATOM 854 N N . ALA A 1 111 ? 12.679 1.544 -10.458 1.00 94.81 111 ALA A N 1
ATOM 855 C CA . ALA A 1 111 ? 13.646 2.309 -11.247 1.0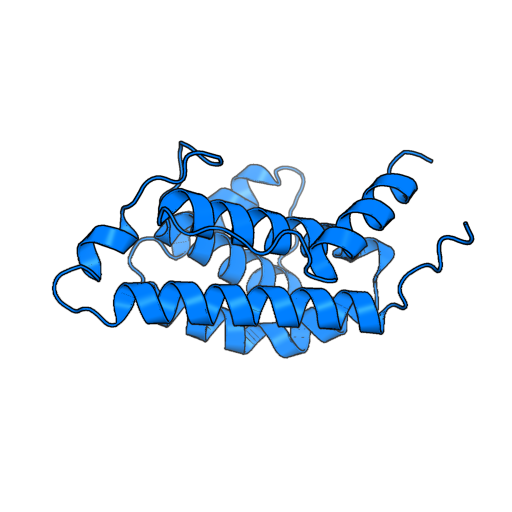0 94.81 111 ALA A CA 1
ATOM 856 C C . ALA A 1 111 ? 14.352 1.466 -12.327 1.00 94.81 111 ALA A C 1
ATOM 858 O O . ALA A 1 111 ? 14.652 1.956 -13.412 1.00 94.81 111 ALA A O 1
ATOM 859 N N . LYS A 1 112 ? 14.617 0.178 -12.073 1.00 94.94 112 LYS A N 1
ATOM 860 C CA . LYS A 1 112 ? 15.260 -0.710 -13.063 1.00 94.94 112 LYS A CA 1
ATOM 861 C C . LYS A 1 112 ? 14.311 -1.189 -14.158 1.00 94.94 112 LYS A C 1
ATOM 863 O O . LYS A 1 112 ? 14.760 -1.481 -15.267 1.00 94.94 112 LYS A O 1
ATOM 868 N N . HIS A 1 113 ? 13.024 -1.308 -13.849 1.00 92.00 113 HIS A N 1
ATOM 869 C CA . HIS A 1 113 ? 12.021 -1.887 -14.739 1.00 92.00 113 HIS A CA 1
ATOM 870 C C . HIS A 1 113 ? 10.740 -1.034 -14.771 1.00 92.00 113 HIS A C 1
ATOM 872 O O . HIS A 1 113 ? 9.654 -1.547 -14.490 1.00 92.00 113 HIS A O 1
ATOM 878 N N . PRO A 1 114 ? 10.826 0.250 -15.166 1.00 84.56 114 PRO A N 1
ATOM 879 C CA . PRO A 1 114 ? 9.710 1.189 -15.062 1.00 84.56 114 PRO A CA 1
ATOM 880 C C . PRO A 1 114 ? 8.489 0.741 -15.870 1.00 84.56 114 PRO A C 1
ATOM 882 O O . PRO A 1 114 ? 7.371 0.871 -15.401 1.00 84.56 114 PRO A O 1
ATOM 885 N N . HIS A 1 115 ? 8.670 0.122 -17.040 1.00 82.50 115 HIS A N 1
ATOM 886 C CA . HIS A 1 115 ? 7.546 -0.400 -17.830 1.00 82.50 115 HIS A CA 1
ATOM 887 C C . HIS A 1 115 ? 6.820 -1.585 -17.175 1.00 82.50 115 HIS A C 1
ATOM 889 O O . HIS A 1 115 ? 5.645 -1.798 -17.453 1.00 82.50 115 HIS A O 1
ATOM 895 N N . GLY A 1 116 ? 7.513 -2.367 -16.341 1.00 85.00 116 GLY A N 1
ATOM 896 C CA . GLY A 1 116 ? 6.932 -3.527 -15.662 1.00 85.00 116 GLY A CA 1
ATOM 897 C C . GLY A 1 116 ? 6.253 -3.179 -14.339 1.00 85.00 116 GLY A C 1
ATOM 898 O O . GLY A 1 116 ? 5.359 -3.904 -13.917 1.00 85.00 116 GLY A O 1
ATOM 899 N N . PHE A 1 117 ? 6.660 -2.079 -13.697 1.00 88.81 117 PHE A N 1
ATOM 900 C CA . PHE A 1 117 ? 6.209 -1.729 -12.347 1.00 88.81 117 PHE A CA 1
ATOM 901 C C . PHE A 1 117 ? 5.597 -0.331 -12.213 1.00 88.81 117 PHE A C 1
ATOM 903 O O . PHE A 1 117 ? 5.131 -0.000 -11.129 1.00 88.81 117 PHE A O 1
ATOM 910 N N . SER A 1 118 ? 5.531 0.493 -13.265 1.00 85.19 118 SER A N 1
ATOM 911 C CA . SER A 1 118 ? 4.894 1.818 -13.173 1.00 85.19 118 SER A CA 1
ATOM 912 C C . SER A 1 118 ? 3.423 1.737 -12.764 1.00 85.19 118 SER A C 1
ATOM 914 O O . SER A 1 118 ? 2.953 2.606 -12.038 1.00 85.19 118 SER A O 1
ATOM 916 N N . GLY A 1 119 ? 2.713 0.666 -13.136 1.00 90.12 119 GLY A N 1
ATOM 917 C CA . GLY A 1 119 ? 1.352 0.402 -12.654 1.00 90.12 119 GLY A CA 1
ATOM 918 C C . GLY A 1 119 ? 1.246 0.318 -11.126 1.00 90.12 119 GLY A C 1
ATOM 919 O O . GLY A 1 119 ? 0.194 0.612 -10.578 1.00 90.12 119 GLY A O 1
ATOM 920 N N . LEU A 1 120 ? 2.341 0.011 -10.424 1.00 93.94 120 LEU A N 1
ATOM 921 C CA . LEU A 1 120 ? 2.372 -0.044 -8.960 1.00 93.94 120 LEU A CA 1
ATOM 922 C C . LEU A 1 120 ? 2.553 1.335 -8.312 1.00 93.94 120 LEU A C 1
ATOM 924 O O . LEU A 1 120 ? 2.288 1.494 -7.126 1.00 93.94 120 LEU A O 1
ATOM 928 N N . VAL A 1 121 ? 2.945 2.349 -9.091 1.00 94.88 121 VAL A N 1
ATOM 929 C CA . VAL A 1 121 ? 2.839 3.758 -8.677 1.00 94.88 121 VAL A CA 1
ATOM 930 C C . VAL A 1 121 ? 1.374 4.193 -8.697 1.00 94.88 121 VAL A C 1
ATOM 932 O O . VAL A 1 121 ? 0.923 4.863 -7.775 1.00 94.88 121 VAL A O 1
ATOM 935 N N . LEU A 1 122 ? 0.621 3.774 -9.719 1.00 94.56 122 LEU A N 1
ATOM 936 C CA . LEU A 1 122 ? -0.823 4.010 -9.779 1.00 94.56 122 LEU A CA 1
ATOM 937 C C . LEU A 1 122 ? -1.549 3.309 -8.628 1.00 94.56 122 LEU A C 1
ATOM 939 O O . LEU A 1 122 ? -2.351 3.939 -7.948 1.00 94.56 122 LEU A O 1
ATOM 943 N N . ASP A 1 123 ? -1.210 2.047 -8.382 1.00 96.62 123 ASP A N 1
ATOM 944 C CA . ASP A 1 123 ? -1.745 1.244 -7.281 1.00 96.62 123 ASP A CA 1
ATOM 945 C C . ASP A 1 123 ? -1.579 1.929 -5.913 1.00 96.62 123 ASP A C 1
ATOM 947 O O . ASP A 1 123 ? -2.565 2.196 -5.225 1.00 96.62 123 ASP A O 1
ATOM 951 N N . VAL A 1 124 ? -0.348 2.315 -5.547 1.00 98.25 124 VAL A N 1
ATOM 952 C CA . VAL A 1 124 ? -0.096 2.939 -4.239 1.00 98.25 124 VAL A CA 1
ATOM 953 C C . VAL A 1 124 ? -0.780 4.302 -4.101 1.00 98.25 124 VAL A C 1
ATOM 955 O O . VAL A 1 124 ? -1.319 4.603 -3.039 1.00 98.25 124 VAL A O 1
ATOM 958 N N . VAL A 1 125 ? -0.828 5.106 -5.171 1.00 97.75 125 VAL A N 1
ATOM 959 C CA . VAL A 1 125 ? -1.501 6.416 -5.158 1.00 97.75 125 VAL A CA 1
ATOM 960 C C . VAL A 1 125 ? -3.017 6.252 -5.045 1.00 97.75 125 VAL A C 1
ATOM 962 O O . VAL A 1 125 ? -3.658 6.997 -4.304 1.00 97.75 125 VAL A O 1
ATOM 965 N N . ALA A 1 126 ? -3.609 5.273 -5.733 1.00 97.44 126 ALA A N 1
ATOM 966 C CA . ALA A 1 126 ? -5.029 4.963 -5.589 1.00 97.44 126 ALA A CA 1
ATOM 967 C C . ALA A 1 126 ? -5.346 4.554 -4.144 1.00 97.44 126 ALA A C 1
ATOM 969 O O . ALA A 1 126 ? -6.221 5.147 -3.511 1.00 97.44 126 ALA A O 1
ATOM 970 N N . HIS A 1 127 ? -4.555 3.644 -3.575 1.00 98.44 127 HIS A N 1
ATOM 971 C CA . HIS A 1 127 ? -4.738 3.200 -2.198 1.00 98.44 127 HIS A CA 1
ATOM 972 C C . HIS A 1 127 ? -4.458 4.286 -1.149 1.00 98.44 127 HIS A C 1
ATOM 974 O O . HIS A 1 127 ? -5.088 4.283 -0.091 1.00 98.44 127 HIS A O 1
ATOM 980 N N . GLU A 1 128 ? -3.604 5.273 -1.435 1.00 98.44 128 GLU A N 1
ATOM 981 C CA . GLU A 1 128 ? -3.481 6.480 -0.608 1.00 98.44 128 GLU A CA 1
ATOM 982 C C . GLU A 1 128 ? -4.826 7.211 -0.498 1.00 98.44 128 GLU A C 1
ATOM 984 O O . GLU A 1 128 ? -5.271 7.551 0.604 1.00 98.44 128 GLU A O 1
ATOM 989 N N . HIS A 1 129 ? -5.512 7.407 -1.627 1.00 98.31 129 HIS A N 1
ATOM 990 C CA . HIS A 1 129 ? -6.826 8.045 -1.660 1.00 98.31 129 HIS A CA 1
ATOM 991 C C . HIS A 1 129 ? -7.928 7.168 -1.056 1.00 98.31 129 HIS A C 1
ATOM 993 O O . HIS A 1 129 ? -8.816 7.704 -0.387 1.00 98.31 129 HIS A O 1
ATOM 999 N N . ASP A 1 130 ? -7.858 5.848 -1.223 1.00 98.50 130 ASP A N 1
ATOM 1000 C CA . ASP A 1 130 ? -8.795 4.906 -0.606 1.00 98.50 130 ASP A CA 1
ATOM 1001 C C . ASP A 1 130 ? -8.718 4.965 0.925 1.00 98.50 130 ASP A C 1
ATOM 1003 O O . ASP A 1 130 ? -9.748 5.044 1.602 1.00 98.50 130 ASP A O 1
ATOM 1007 N N . ILE A 1 131 ? -7.498 5.004 1.474 1.00 98.25 131 ILE A N 1
ATOM 1008 C CA . ILE A 1 131 ? -7.248 5.158 2.913 1.00 98.25 131 ILE A CA 1
ATOM 1009 C C . ILE A 1 131 ? -7.764 6.513 3.405 1.00 98.25 131 ILE A C 1
ATOM 1011 O O . ILE A 1 131 ? -8.455 6.572 4.424 1.00 98.25 131 ILE A O 1
ATOM 1015 N N . CYS A 1 132 ? -7.483 7.598 2.675 1.00 97.81 132 CYS A N 1
ATOM 1016 C CA . CYS A 1 132 ? -8.026 8.921 2.995 1.00 97.81 132 CYS A CA 1
ATOM 1017 C C . CYS A 1 132 ? -9.561 8.894 3.057 1.00 97.81 132 CYS A C 1
ATOM 1019 O O . CYS A 1 132 ? -10.151 9.347 4.038 1.00 97.81 132 CYS A O 1
ATOM 1021 N N . GLY A 1 133 ? -10.206 8.302 2.048 1.00 97.44 133 GLY A N 1
ATOM 1022 C CA . GLY A 1 133 ? -11.660 8.176 1.972 1.00 97.44 133 GLY A CA 1
ATOM 1023 C C . GLY A 1 133 ? -12.252 7.354 3.118 1.00 97.44 133 GLY A C 1
ATOM 1024 O O . GLY A 1 133 ? -13.241 7.771 3.719 1.00 97.44 133 GLY A O 1
ATOM 1025 N N . ALA A 1 134 ? -11.621 6.232 3.469 1.00 97.06 134 ALA A N 1
ATOM 1026 C CA . ALA A 1 134 ? -12.023 5.393 4.598 1.00 97.06 134 ALA A CA 1
ATOM 1027 C C . ALA A 1 134 ? -11.935 6.137 5.945 1.00 97.06 134 ALA A C 1
ATOM 1029 O O . ALA A 1 134 ? -12.787 5.959 6.814 1.00 97.06 134 ALA A O 1
ATOM 1030 N N . LEU A 1 135 ? -10.933 7.006 6.109 1.00 95.38 135 LEU A N 1
ATOM 1031 C CA . LEU A 1 135 ? -10.718 7.797 7.325 1.00 95.38 135 LEU A CA 1
ATOM 1032 C C . LEU A 1 135 ? -11.457 9.146 7.334 1.00 95.38 135 LEU A C 1
ATOM 1034 O O . LEU A 1 135 ? -11.389 9.869 8.328 1.00 95.38 135 LEU A O 1
ATOM 1038 N N . GLY A 1 136 ? -12.162 9.503 6.255 1.00 95.25 136 GLY A N 1
ATOM 1039 C CA . GLY A 1 136 ? -12.837 10.799 6.125 1.00 95.25 136 GLY A CA 1
ATOM 1040 C C . GLY A 1 136 ? -11.877 11.991 6.013 1.00 95.25 136 GLY A C 1
ATOM 1041 O O . GLY A 1 136 ? -12.238 13.107 6.382 1.00 95.25 136 GLY A O 1
ATOM 1042 N N . ILE A 1 137 ? -10.657 11.755 5.529 1.00 94.69 137 ILE A N 1
ATOM 1043 C CA . ILE A 1 137 ? -9.614 12.761 5.311 1.00 94.69 137 ILE A CA 1
ATOM 1044 C C . ILE A 1 137 ? -9.606 13.145 3.826 1.00 94.69 137 ILE A C 1
ATOM 1046 O O . ILE A 1 137 ? -9.833 12.313 2.948 1.00 94.69 137 ILE A O 1
ATOM 1050 N N . GLU A 1 138 ? -9.342 14.414 3.522 1.00 95.25 138 GLU A N 1
ATOM 1051 C CA . GLU A 1 138 ? -9.135 14.845 2.140 1.00 95.25 138 GLU A CA 1
ATOM 1052 C C . GLU A 1 138 ? -7.742 14.413 1.655 1.00 95.25 138 GLU A C 1
ATOM 1054 O O . GLU A 1 138 ? -6.730 14.834 2.211 1.00 95.25 138 GLU A O 1
ATOM 1059 N N . GLY A 1 139 ? -7.691 13.561 0.627 1.00 94.25 139 GLY A N 1
ATOM 1060 C CA . GLY A 1 139 ? -6.429 13.152 0.002 1.00 94.25 139 GLY A CA 1
ATOM 1061 C C . GLY A 1 139 ? -5.855 14.232 -0.920 1.00 94.25 139 GLY A C 1
ATOM 1062 O O . GLY A 1 139 ? -6.605 14.942 -1.596 1.00 94.25 139 GLY A O 1
ATOM 1063 N N . ASP A 1 140 ? -4.527 14.326 -0.998 1.00 94.44 140 ASP A N 1
ATOM 1064 C CA . ASP A 1 140 ? -3.834 15.336 -1.804 1.00 94.44 140 ASP A CA 1
ATOM 1065 C C . ASP A 1 140 ? -3.898 15.027 -3.308 1.00 94.44 140 ASP A C 1
ATOM 1067 O O . ASP A 1 140 ? -3.120 14.249 -3.859 1.00 94.44 140 ASP A O 1
ATOM 1071 N N . ARG A 1 141 ? -4.814 15.708 -4.000 1.00 93.75 141 ARG A N 1
ATOM 1072 C CA . ARG A 1 141 ? -5.007 15.600 -5.456 1.00 93.75 141 ARG A CA 1
ATOM 1073 C C . ARG A 1 141 ? -3.986 16.391 -6.279 1.00 93.75 141 ARG A C 1
ATOM 1075 O O . ARG A 1 141 ? -4.074 16.394 -7.504 1.00 93.75 141 ARG A O 1
ATOM 1082 N N . THR A 1 142 ? -3.078 17.111 -5.626 1.00 93.38 142 THR A N 1
ATOM 1083 C CA . THR A 1 142 ? -2.057 17.953 -6.267 1.00 93.38 142 THR A CA 1
ATOM 1084 C C . THR A 1 142 ? -0.659 17.346 -6.198 1.00 93.38 142 THR A C 1
ATOM 1086 O O . THR A 1 142 ? 0.286 17.912 -6.752 1.00 93.38 142 THR A O 1
ATOM 1089 N N . SER A 1 143 ? -0.519 16.185 -5.551 1.00 92.12 143 SER A N 1
ATOM 1090 C CA . SER A 1 143 ? 0.754 15.485 -5.452 1.00 92.12 143 SER A CA 1
ATOM 1091 C C . SER A 1 143 ? 1.294 15.112 -6.837 1.00 92.12 143 SER A C 1
ATOM 1093 O O . SER A 1 143 ? 0.553 14.813 -7.781 1.00 92.12 143 SER A O 1
ATOM 1095 N N . ARG A 1 144 ? 2.624 15.099 -6.971 1.00 91.62 144 ARG A N 1
ATOM 1096 C CA . ARG A 1 144 ? 3.279 14.671 -8.215 1.00 91.62 144 ARG A CA 1
ATOM 1097 C C . ARG A 1 144 ? 2.920 13.229 -8.590 1.00 91.62 144 ARG A C 1
ATOM 1099 O O . ARG A 1 144 ? 2.778 12.957 -9.778 1.00 91.62 144 ARG A O 1
ATOM 1106 N N . GLY A 1 145 ? 2.668 12.354 -7.613 1.00 90.75 145 GLY A N 1
ATOM 1107 C CA . GLY A 1 145 ? 2.174 10.991 -7.827 1.00 90.75 145 GLY A CA 1
ATOM 1108 C C . GLY A 1 145 ? 0.835 10.934 -8.574 1.00 90.75 145 GLY A C 1
ATOM 1109 O O . GLY A 1 145 ? 0.687 10.145 -9.505 1.00 90.75 145 GLY A O 1
ATOM 1110 N N . VAL A 1 146 ? -0.114 11.825 -8.269 1.00 91.56 146 VAL A N 1
ATOM 1111 C CA . VAL A 1 146 ? -1.381 11.923 -9.022 1.00 91.56 146 VAL A CA 1
ATOM 1112 C C . VAL A 1 146 ? -1.124 12.356 -10.467 1.00 91.56 146 VAL A C 1
ATOM 1114 O O . VAL A 1 146 ? -1.678 11.783 -11.406 1.00 91.56 146 VAL A O 1
ATOM 1117 N N . HIS A 1 147 ? -0.227 13.319 -10.680 1.00 87.50 147 HIS A N 1
ATOM 1118 C CA . HIS A 1 147 ? 0.185 13.710 -12.030 1.00 87.50 147 HIS A CA 1
ATOM 1119 C C . HIS A 1 147 ? 0.907 12.577 -12.780 1.00 87.50 147 HIS A C 1
ATOM 1121 O O . HIS A 1 147 ? 0.697 12.414 -13.982 1.00 87.50 147 HIS A O 1
ATOM 1127 N N . ALA A 1 148 ? 1.713 11.775 -12.080 1.00 86.56 148 ALA A N 1
ATOM 1128 C CA . ALA A 1 148 ? 2.412 10.616 -12.627 1.00 86.56 148 ALA A CA 1
ATOM 1129 C C . ALA A 1 148 ? 1.445 9.546 -13.146 1.00 86.56 148 ALA A C 1
ATOM 1131 O O . ALA A 1 148 ? 1.638 9.016 -14.241 1.00 86.56 148 ALA A O 1
ATOM 1132 N N . CYS A 1 149 ? 0.369 9.286 -12.402 1.00 87.06 149 CYS A N 1
ATOM 1133 C CA . CYS A 1 149 ? -0.685 8.342 -12.775 1.00 87.06 149 CYS A CA 1
ATOM 1134 C C . CYS A 1 149 ? -1.306 8.664 -14.141 1.00 87.06 149 CYS A C 1
ATOM 1136 O O . CYS A 1 149 ? -1.473 7.771 -14.971 1.00 87.06 149 CYS A O 1
ATOM 1138 N N . MET A 1 150 ? -1.540 9.948 -14.429 1.00 82.31 150 MET A N 1
ATOM 1139 C CA . MET A 1 150 ? -2.102 10.394 -15.711 1.00 82.31 150 MET A CA 1
ATOM 1140 C C . MET A 1 150 ? -1.193 10.106 -16.917 1.00 82.31 150 MET A C 1
ATOM 1142 O O . MET A 1 150 ? -1.666 10.064 -18.052 1.00 82.31 150 MET A O 1
ATOM 1146 N N . LEU A 1 151 ? 0.113 9.923 -16.698 1.00 77.81 151 LEU A N 1
ATOM 1147 C CA . LEU A 1 151 ? 1.081 9.601 -17.752 1.00 77.81 151 LEU A CA 1
ATOM 1148 C C . LEU A 1 151 ? 1.230 8.087 -17.967 1.00 77.81 151 LEU A C 1
ATOM 1150 O O . LEU A 1 151 ? 1.607 7.659 -19.059 1.00 77.81 151 LEU A O 1
ATOM 1154 N N . ILE A 1 152 ? 0.915 7.275 -16.953 1.00 72.12 152 ILE A N 1
ATOM 1155 C CA . ILE A 1 152 ? 1.003 5.808 -17.011 1.00 72.12 152 ILE A CA 1
ATOM 1156 C C . ILE A 1 152 ? -0.078 5.231 -17.935 1.00 72.12 152 ILE A C 1
ATOM 1158 O O . ILE A 1 152 ? 0.236 4.398 -18.789 1.00 72.12 152 ILE A O 1
ATOM 1162 N N . GLU A 1 153 ? -1.324 5.707 -17.831 1.00 57.41 153 GLU A N 1
ATOM 1163 C CA . GLU A 1 153 ? -2.449 5.211 -18.645 1.00 57.41 153 GLU A CA 1
ATOM 1164 C C . GLU A 1 153 ? -2.240 5.416 -20.154 1.00 57.41 153 GLU A C 1
ATOM 1166 O O . GLU A 1 153 ? -2.639 4.576 -20.963 1.00 57.41 153 GLU A O 1
ATOM 1171 N N . ALA A 1 154 ? -1.531 6.477 -20.554 1.00 56.59 154 ALA A N 1
ATOM 1172 C CA . ALA A 1 154 ? -1.249 6.766 -21.961 1.00 56.59 154 ALA A CA 1
ATOM 1173 C C . ALA A 1 154 ? -0.383 5.691 -22.657 1.00 56.59 154 ALA A C 1
ATOM 1175 O O . ALA A 1 154 ? -0.312 5.668 -23.885 1.00 56.59 154 ALA A O 1
ATOM 1176 N N . ARG A 1 155 ? 0.271 4.801 -21.895 1.00 53.34 155 ARG A N 1
ATOM 1177 C CA . ARG A 1 155 ? 1.204 3.777 -22.398 1.00 53.34 155 ARG A CA 1
ATOM 1178 C C . ARG A 1 155 ? 0.666 2.344 -22.370 1.00 53.34 155 ARG A C 1
ATOM 1180 O O . ARG A 1 155 ? 1.331 1.467 -22.904 1.00 53.34 155 ARG A O 1
ATOM 1187 N N . GLN A 1 156 ? -0.492 2.088 -21.756 1.00 47.53 156 GLN A N 1
ATOM 1188 C CA . GLN A 1 156 ? -1.110 0.749 -21.736 1.00 47.53 156 GLN A CA 1
ATOM 1189 C C . GLN A 1 156 ? -2.189 0.556 -22.818 1.00 47.53 156 GLN A C 1
ATOM 1191 O O . GLN A 1 156 ? -2.738 -0.534 -22.955 1.00 47.53 156 GLN A O 1
ATOM 1196 N N . ILE A 1 157 ? -2.490 1.606 -23.591 1.00 38.41 157 ILE A N 1
ATOM 1197 C CA . ILE A 1 157 ? -3.537 1.628 -24.631 1.00 38.41 157 ILE A CA 1
ATOM 1198 C C . ILE A 1 157 ? -2.929 1.705 -26.056 1.00 38.41 157 ILE A C 1
ATOM 1200 O O . ILE A 1 157 ? -3.656 1.680 -27.049 1.00 38.41 157 ILE A O 1
ATOM 1204 N N . LEU A 1 158 ? -1.596 1.751 -26.179 1.00 36.75 158 LEU A N 1
ATOM 1205 C CA . LEU A 1 158 ? -0.843 1.745 -27.444 1.00 36.75 158 LEU A CA 1
ATOM 1206 C C . LEU A 1 158 ? 0.103 0.543 -27.505 1.00 36.75 158 LEU A C 1
ATOM 1208 O O . LEU A 1 158 ? 0.342 0.063 -28.636 1.00 36.75 158 LEU A O 1
#

Foldseek 3Di:
DPPPADALLRLLVLLVVLLVLLVVLLCVQLVPVVCQVVQQQQAQPVRRVDGPLLLLLQLLQVLVCVLVVVDDDPDNPVSSVCSSVVRVPPGSVVSSVSNVVRSVSSSVVSSVCVLVCSVVLVVSLVSSVSSCRSVVHDGDCPDVSVVNNVSNVVPVVD

Radius of gyration: 15.46 Å; chains: 1; bounding box: 31×38×50 Å

Sequence (158 aa):
MSTVDLTPEEYANEYGESRQRIRSIVEAAVSNPATAQSIAGVMVPACPDWTLTNICSHLAGICRDLVERNNPGADAQAWVDRQVAERADRSLGSLLDEWDEYSPRFETLIAKHPHGFSGLVLDVVAHEHDICGALGIEGDRTSRGVHACMLIEARQIL